Protein AF-A0A3M4SB50-F1 (afdb_monomer)

pLDDT: mean 70.74, std 11.78, range [37.56, 84.69]

Secondary structure (DSSP, 8-state):
---------GGGGGGGGEEEEEETTTTEEEEEEEEEEEETTTTTSPEEEEEEEE-TT--S--SS---

Radius of gyration: 16.86 Å; Cα contacts (8 Å, |Δi|>4): 75; chains: 1; bounding box: 40×37×39 Å

Organism: NCBI:txid251720

Nearest PDB structures (foldseek):
  8uu8-assembly1_q  TM=5.094E-01  e=2.411E+00  Listeria innocua
  3koj-assembly1_B  TM=4.634E-01  e=5.075E+00  Synechococcus elongatus PCC 6301
  7r5j-assembly1_P0  TM=3.335E-01  e=2.565E+00  Homo sapiens
  8fs6-assembly1_H  TM=2.316E-01  e=2.565E+00  Saccharomyces cerevisiae

Sequence (67 aa):
MTASTSVHSNAFNFLSYVQSGVDPRTGQYTVAITLPDVKTNGLRGPGMPLALNYNPLNRQDSGFGKL

Foldseek 3Di:
DPPPPVPPDCVVCQVVQWDWDQDPVPRWIKIKGWDFFDAPPVNPHDTDTDMDIDTPPDPDCPPPPDD

Structure (mmCIF, N/CA/C/O backbone):
data_AF-A0A3M4SB50-F1
#
_entry.id   AF-A0A3M4SB50-F1
#
loop_
_atom_site.group_PDB
_atom_site.id
_atom_site.type_symbol
_atom_site.label_atom_id
_atom_site.label_alt_id
_atom_site.label_comp_id
_atom_site.label_asym_id
_atom_site.label_entity_id
_atom_site.label_seq_id
_atom_site.pdbx_PDB_ins_code
_atom_site.Cartn_x
_atom_site.Cartn_y
_atom_site.Cartn_z
_atom_site.occupancy
_atom_site.B_iso_or_equiv
_atom_site.auth_seq_id
_atom_site.auth_comp_id
_atom_site.auth_asym_id
_atom_s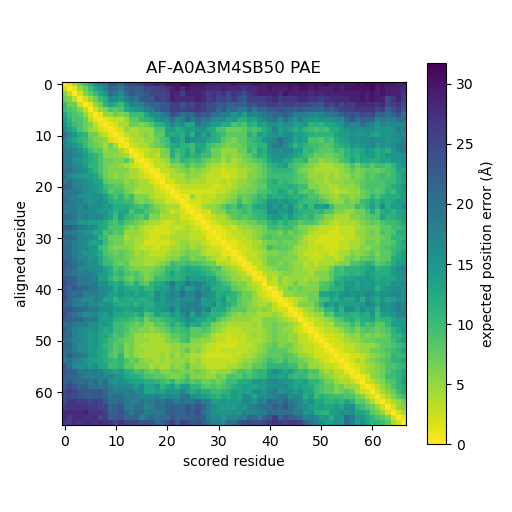ite.auth_atom_id
_atom_site.pdbx_PDB_model_num
ATOM 1 N N . MET A 1 1 ? 15.320 22.129 19.082 1.00 40.62 1 MET A N 1
ATOM 2 C CA . MET A 1 1 ? 15.424 22.205 17.611 1.00 40.62 1 MET A CA 1
ATOM 3 C C . MET A 1 1 ? 15.773 20.816 17.101 1.00 40.62 1 MET A C 1
ATOM 5 O O . MET A 1 1 ? 16.942 20.464 17.092 1.00 40.62 1 MET A O 1
ATOM 9 N N . THR A 1 2 ? 14.776 19.996 16.770 1.00 41.72 2 THR A N 1
ATOM 10 C CA . THR A 1 2 ? 15.020 18.692 16.137 1.00 41.72 2 THR A CA 1
ATOM 11 C C . THR A 1 2 ? 14.841 18.912 14.650 1.00 41.72 2 THR A C 1
ATOM 13 O O . THR A 1 2 ? 13.734 19.219 14.217 1.00 41.72 2 THR A O 1
ATOM 16 N N . ALA A 1 3 ? 15.939 18.870 13.898 1.00 51.22 3 ALA A N 1
ATOM 17 C CA . ALA A 1 3 ? 15.916 19.002 12.452 1.00 51.22 3 ALA A CA 1
ATOM 18 C C . ALA A 1 3 ? 14.986 17.924 11.882 1.00 51.22 3 ALA A C 1
ATOM 20 O O . ALA A 1 3 ? 15.329 16.744 11.861 1.00 51.22 3 ALA A O 1
ATOM 21 N N . SER A 1 4 ? 13.790 18.328 11.462 1.00 57.91 4 SER A N 1
ATOM 22 C CA . SER A 1 4 ? 12.929 17.537 10.599 1.00 57.91 4 SER A CA 1
ATOM 23 C C . SER A 1 4 ? 13.658 17.415 9.270 1.00 57.91 4 SER A C 1
ATOM 25 O O . SER A 1 4 ? 13.517 18.266 8.394 1.00 57.91 4 SER A O 1
ATOM 27 N N . THR A 1 5 ? 14.508 16.399 9.152 1.00 59.34 5 THR A N 1
ATOM 28 C CA . THR A 1 5 ? 15.023 15.953 7.868 1.00 59.34 5 THR A CA 1
ATOM 29 C C . THR A 1 5 ? 13.811 15.464 7.090 1.00 59.34 5 THR A C 1
ATOM 31 O O . THR A 1 5 ? 13.358 14.331 7.236 1.00 59.34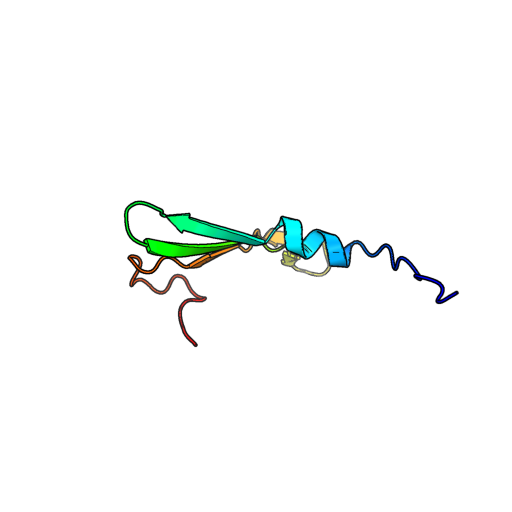 5 THR A O 1
ATOM 34 N N . SER A 1 6 ? 13.199 16.362 6.323 1.00 64.44 6 SER A N 1
ATOM 35 C CA . SER A 1 6 ? 12.145 16.016 5.388 1.00 64.44 6 SER A CA 1
ATOM 36 C C . SER A 1 6 ? 12.787 15.152 4.309 1.00 64.44 6 SER A C 1
ATOM 38 O O . SER A 1 6 ? 13.320 15.632 3.311 1.00 64.44 6 SER A O 1
ATOM 40 N N . VAL A 1 7 ? 12.834 13.845 4.562 1.00 65.81 7 VAL A N 1
ATOM 41 C CA . VAL A 1 7 ? 13.276 12.862 3.583 1.00 65.81 7 VAL A CA 1
ATOM 42 C C . VAL A 1 7 ? 12.236 12.888 2.469 1.00 65.81 7 VAL A C 1
ATOM 44 O O . VAL A 1 7 ? 11.190 12.254 2.547 1.00 65.81 7 VAL A O 1
ATOM 47 N N . HIS A 1 8 ? 12.495 13.685 1.438 1.00 61.16 8 HIS A N 1
ATOM 48 C CA . HIS A 1 8 ? 11.672 13.747 0.240 1.00 61.16 8 HIS A CA 1
ATOM 49 C C . HIS A 1 8 ? 12.046 12.556 -0.641 1.00 61.16 8 HIS A C 1
ATOM 51 O O . HIS A 1 8 ? 12.949 12.627 -1.469 1.00 61.16 8 HIS A O 1
ATOM 57 N N . SER A 1 9 ? 11.389 11.423 -0.409 1.00 62.28 9 SER A N 1
ATOM 58 C CA . SER A 1 9 ? 11.529 10.230 -1.241 1.00 62.28 9 SER A CA 1
ATOM 59 C C . SER A 1 9 ? 10.258 9.995 -2.044 1.00 62.28 9 SER A C 1
ATOM 61 O O . SER A 1 9 ? 9.154 10.057 -1.507 1.00 62.28 9 SER A O 1
ATOM 63 N N . ASN A 1 10 ? 10.407 9.624 -3.315 1.00 64.94 10 ASN A N 1
ATOM 64 C CA . ASN A 1 10 ? 9.284 9.146 -4.125 1.00 64.94 10 ASN A CA 1
ATOM 65 C C . ASN A 1 10 ? 8.664 7.852 -3.568 1.00 64.94 10 ASN A C 1
ATOM 67 O O . ASN A 1 10 ? 7.545 7.516 -3.939 1.00 64.94 10 ASN A O 1
ATOM 71 N N . ALA A 1 11 ? 9.327 7.162 -2.632 1.00 60.62 11 ALA A N 1
ATOM 72 C CA . ALA A 1 11 ? 8.712 6.073 -1.875 1.00 60.62 11 ALA A CA 1
ATOM 73 C C . ALA A 1 11 ? 7.488 6.541 -1.062 1.00 60.62 11 ALA A C 1
ATOM 75 O O . ALA A 1 11 ? 6.560 5.766 -0.863 1.00 6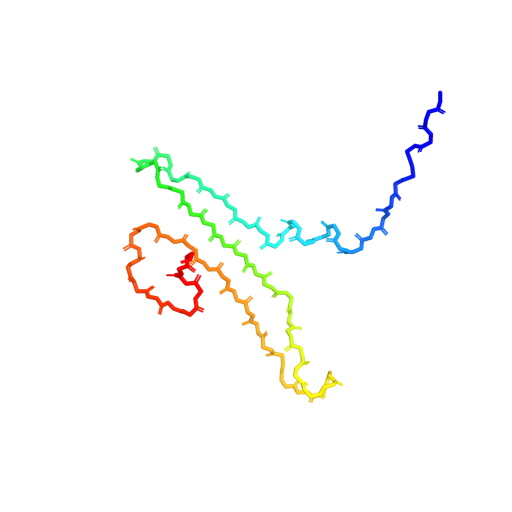0.62 11 ALA A O 1
ATOM 76 N N . PHE A 1 12 ? 7.429 7.813 -0.648 1.00 63.62 12 PHE A N 1
ATOM 77 C CA . PHE A 1 12 ? 6.270 8.362 0.064 1.00 63.62 12 PHE A CA 1
ATOM 78 C C . PHE A 1 12 ? 5.066 8.634 -0.850 1.00 63.62 12 PHE A C 1
ATOM 80 O O . PHE A 1 12 ? 3.943 8.691 -0.354 1.00 63.62 12 PHE A O 1
ATOM 87 N N . ASN A 1 13 ? 5.251 8.693 -2.178 1.00 64.94 13 ASN A N 1
ATOM 88 C CA . ASN A 1 13 ? 4.124 8.703 -3.120 1.00 64.94 13 ASN A CA 1
ATOM 89 C C . ASN A 1 13 ? 3.368 7.367 -3.138 1.00 64.94 13 ASN A C 1
ATOM 91 O O . ASN A 1 13 ? 2.249 7.332 -3.639 1.00 64.94 13 ASN A O 1
ATOM 95 N N . PHE A 1 14 ? 3.923 6.285 -2.573 1.00 69.75 14 PHE A N 1
ATOM 96 C CA . PHE A 1 14 ? 3.256 4.981 -2.495 1.00 69.75 14 PHE A CA 1
ATOM 97 C C . PHE A 1 14 ? 1.876 5.065 -1.826 1.00 69.75 14 PHE A C 1
ATOM 99 O O . PHE A 1 14 ? 0.926 4.449 -2.297 1.00 69.75 14 PHE A O 1
ATOM 106 N N . LEU A 1 15 ? 1.735 5.895 -0.786 1.00 68.88 15 LEU A N 1
ATOM 107 C CA . LEU A 1 15 ? 0.455 6.105 -0.101 1.00 68.88 15 LEU A CA 1
ATOM 108 C C . LEU A 1 15 ? -0.628 6.682 -1.022 1.00 68.88 15 LEU A C 1
ATOM 110 O O . LEU A 1 15 ? -1.795 6.362 -0.837 1.00 68.88 15 LEU A O 1
ATOM 114 N N . SER A 1 16 ? -0.262 7.464 -2.043 1.00 72.38 16 SER A N 1
ATOM 115 C CA . SER A 1 16 ? -1.225 7.975 -3.029 1.00 72.38 16 SER A CA 1
ATOM 116 C C . SER A 1 16 ? -1.843 6.870 -3.888 1.00 72.38 16 SER A C 1
ATOM 118 O O . SER A 1 16 ? -2.889 7.091 -4.493 1.00 72.38 16 SER A O 1
ATOM 120 N N . TYR A 1 17 ? -1.204 5.703 -3.962 1.00 74.12 17 TYR A N 1
ATOM 121 C CA . TYR A 1 17 ? -1.711 4.546 -4.690 1.00 74.12 17 TYR A CA 1
ATOM 122 C C . TYR A 1 17 ? -2.531 3.590 -3.816 1.00 74.12 17 TYR A C 1
ATOM 124 O O . TYR A 1 17 ? -3.083 2.614 -4.330 1.00 74.12 17 TYR A O 1
ATOM 132 N N . VAL A 1 18 ? -2.612 3.860 -2.508 1.00 81.62 18 VAL A N 1
ATOM 133 C CA . VAL A 1 18 ? -3.460 3.137 -1.560 1.00 81.62 18 VAL A CA 1
ATOM 134 C C . VAL A 1 18 ? -4.747 3.930 -1.370 1.00 81.62 18 VAL A C 1
ATOM 136 O O . VAL A 1 18 ? -4.787 4.940 -0.672 1.00 81.62 18 VAL A 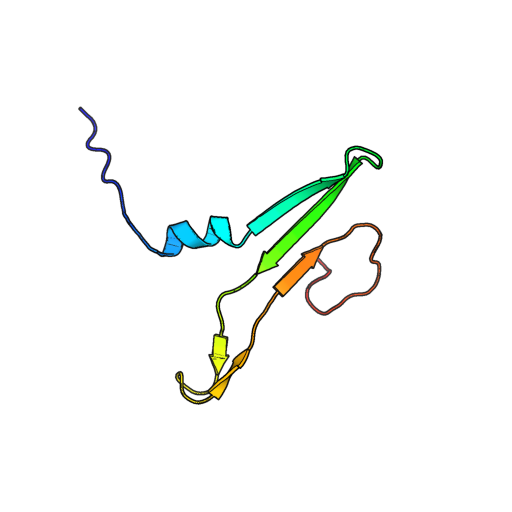O 1
ATOM 139 N N . GLN A 1 19 ? -5.824 3.450 -1.973 1.00 81.75 19 GLN A N 1
ATOM 140 C CA . GLN A 1 19 ? -7.158 3.996 -1.803 1.00 81.75 19 GLN A CA 1
ATOM 141 C C . GLN A 1 19 ? -7.962 3.058 -0.911 1.00 81.75 19 GLN A C 1
ATOM 143 O O . GLN A 1 19 ? -8.287 1.942 -1.296 1.00 81.75 19 GLN A O 1
ATOM 148 N N . SER A 1 20 ? -8.294 3.500 0.296 1.00 83.81 20 SER A N 1
ATOM 149 C CA . SER A 1 20 ? -9.180 2.748 1.183 1.00 83.81 20 SER A CA 1
ATOM 150 C C . SER A 1 20 ? -10.391 3.576 1.565 1.00 83.81 20 SER A C 1
ATOM 152 O O . SER A 1 20 ? -10.352 4.806 1.550 1.00 83.81 20 SER A O 1
ATOM 154 N N . GLY A 1 21 ? -11.481 2.892 1.879 1.00 84.25 21 GLY A N 1
ATOM 155 C CA . GLY A 1 21 ? -12.734 3.530 2.224 1.00 84.25 21 GLY A CA 1
ATOM 156 C C . GLY A 1 21 ? -13.662 2.567 2.936 1.00 84.25 21 GLY A C 1
ATOM 157 O O . GLY A 1 21 ? -13.575 1.351 2.769 1.00 84.25 21 GLY A O 1
ATOM 158 N N . VAL A 1 22 ? -14.556 3.138 3.732 1.00 84.69 22 VAL A N 1
ATOM 159 C CA . VAL A 1 22 ? -15.688 2.419 4.305 1.00 84.69 22 VAL A CA 1
ATOM 160 C C . VAL A 1 22 ? -16.925 2.897 3.569 1.00 84.69 22 VAL A C 1
ATOM 162 O O . VAL A 1 22 ? -17.169 4.101 3.519 1.00 84.69 22 VAL A O 1
ATOM 165 N N . ASP A 1 23 ? -17.699 1.981 2.995 1.00 81.69 23 ASP A N 1
ATOM 166 C CA . ASP A 1 23 ? -19.017 2.323 2.472 1.00 81.69 23 ASP A CA 1
ATOM 167 C C . ASP A 1 23 ? -19.940 2.669 3.657 1.00 81.69 23 ASP A C 1
ATOM 169 O O . ASP A 1 23 ? -20.269 1.785 4.457 1.00 81.69 23 ASP A O 1
ATOM 173 N N . PRO A 1 24 ? -20.383 3.933 3.795 1.00 77.25 24 PRO A N 1
ATOM 174 C CA . PRO A 1 24 ? -21.163 4.377 4.946 1.00 77.25 24 PRO A CA 1
ATOM 175 C C . PRO A 1 24 ? -22.546 3.719 5.038 1.00 77.25 24 PRO A C 1
ATOM 177 O O . PRO A 1 24 ? -23.173 3.787 6.092 1.00 77.25 24 PRO A O 1
ATOM 180 N N . ARG A 1 25 ? -23.045 3.087 3.967 1.00 81.38 25 ARG A N 1
ATOM 181 C CA . ARG A 1 25 ? -24.359 2.422 3.975 1.00 81.38 25 ARG A CA 1
ATOM 182 C C . ARG A 1 25 ? -24.304 0.995 4.502 1.00 81.38 25 ARG A C 1
ATOM 184 O O . ARG A 1 25 ? -25.297 0.503 5.027 1.00 81.38 25 ARG A O 1
ATOM 191 N N . THR A 1 26 ? -23.166 0.329 4.341 1.00 80.69 26 THR A N 1
ATOM 192 C CA . THR A 1 26 ? -23.003 -1.096 4.659 1.00 80.69 26 THR A CA 1
ATOM 193 C C . THR A 1 26 ? -21.960 -1.350 5.746 1.00 80.69 26 THR A C 1
ATOM 195 O O . THR A 1 26 ? -21.879 -2.463 6.258 1.00 80.69 26 THR A O 1
ATOM 198 N N . GLY A 1 27 ? -21.159 -0.341 6.103 1.00 81.75 27 GLY A N 1
ATOM 199 C CA . GLY A 1 27 ? -20.033 -0.478 7.029 1.00 81.75 27 GLY A CA 1
ATOM 200 C C . GLY A 1 27 ? -18.885 -1.312 6.458 1.00 81.75 27 GLY A C 1
ATOM 201 O O . GLY A 1 27 ? -17.994 -1.727 7.196 1.00 81.75 27 GLY A O 1
ATOM 202 N N . GLN A 1 28 ? -18.903 -1.593 5.155 1.00 81.75 28 GLN A N 1
ATOM 203 C CA . GLN A 1 28 ? -17.923 -2.464 4.527 1.00 81.75 28 GLN A CA 1
ATOM 204 C C . GLN A 1 28 ? -16.640 -1.710 4.234 1.00 81.75 28 GLN A C 1
ATOM 206 O O . GLN A 1 28 ? -16.650 -0.663 3.588 1.00 81.75 28 GLN A O 1
ATOM 211 N N . TYR A 1 29 ? -15.528 -2.281 4.679 1.00 82.44 29 TYR A N 1
ATOM 212 C CA . TYR A 1 29 ? -14.208 -1.776 4.354 1.00 82.44 29 TYR A CA 1
ATOM 213 C C . TYR A 1 29 ? -13.751 -2.315 3.002 1.00 82.44 29 TYR A C 1
ATOM 215 O O . TYR A 1 29 ? -13.678 -3.526 2.800 1.00 82.44 29 TYR A O 1
ATOM 223 N N . THR A 1 30 ? -13.392 -1.410 2.104 1.00 82.44 30 THR A N 1
ATOM 224 C CA . THR A 1 30 ? -12.767 -1.723 0.820 1.00 82.44 30 THR A CA 1
ATOM 225 C C . THR A 1 30 ? -11.397 -1.071 0.759 1.00 82.44 30 THR A C 1
ATOM 227 O O . THR A 1 30 ? -11.227 0.070 1.197 1.00 82.44 30 THR A O 1
ATOM 230 N N . VAL A 1 31 ? -10.420 -1.774 0.196 1.00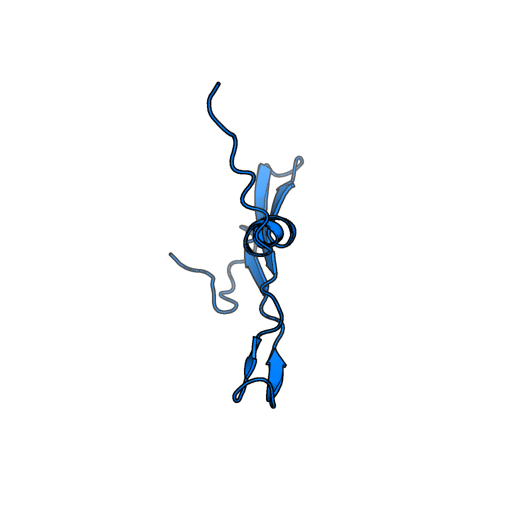 82.50 31 VAL A N 1
ATOM 231 C CA . VAL A 1 31 ? -9.094 -1.209 -0.065 1.00 82.50 31 VAL A CA 1
ATOM 232 C C . VAL A 1 31 ? -8.613 -1.619 -1.444 1.00 82.50 31 VAL A C 1
ATOM 234 O O . VAL A 1 31 ? -8.731 -2.774 -1.836 1.00 82.50 31 VAL A O 1
ATOM 237 N N . ALA A 1 32 ? -8.081 -0.651 -2.170 1.00 82.69 32 ALA A N 1
ATOM 238 C CA . ALA A 1 32 ? -7.479 -0.778 -3.478 1.00 82.69 32 ALA A CA 1
ATOM 239 C C . ALA A 1 32 ? -6.040 -0.258 -3.393 1.00 82.69 32 ALA A C 1
ATOM 241 O O . ALA A 1 32 ? -5.795 0.850 -2.924 1.00 82.69 32 ALA A O 1
ATOM 242 N N . ILE A 1 33 ? -5.079 -1.060 -3.828 1.00 83.00 33 ILE A N 1
ATOM 243 C CA . ILE A 1 33 ? -3.660 -0.719 -3.876 1.00 83.00 33 ILE A CA 1
ATOM 244 C C . ILE A 1 33 ? -3.221 -0.903 -5.317 1.00 83.00 33 ILE A C 1
ATOM 246 O O . ILE A 1 33 ? -3.190 -2.025 -5.818 1.00 83.00 33 ILE A O 1
ATOM 250 N N . THR A 1 34 ? -2.876 0.188 -5.989 1.00 81.44 34 THR A N 1
ATOM 251 C CA . THR A 1 34 ? -2.337 0.122 -7.350 1.00 81.44 34 THR A CA 1
ATOM 252 C C . THR A 1 34 ? -0.819 0.132 -7.279 1.00 81.44 34 THR A C 1
ATOM 254 O O . THR A 1 34 ? -0.210 1.102 -6.846 1.00 81.44 34 THR A O 1
ATOM 257 N N . LEU A 1 35 ? -0.170 -0.953 -7.671 1.00 77.88 35 LEU A N 1
ATOM 258 C CA . LEU A 1 35 ? 1.280 -0.971 -7.753 1.00 77.88 35 LEU A CA 1
ATOM 259 C C . LEU A 1 35 ? 1.731 -0.218 -9.013 1.00 77.88 35 LEU A C 1
ATOM 261 O O . LEU A 1 35 ? 1.057 -0.279 -10.047 1.00 77.88 35 LEU A O 1
ATOM 265 N N . PRO A 1 36 ? 2.875 0.485 -8.949 1.00 74.94 36 PRO A N 1
ATOM 266 C CA . PRO A 1 36 ? 3.470 1.086 -10.132 1.00 74.94 36 PRO A CA 1
ATOM 267 C C . PRO A 1 36 ? 3.783 0.009 -11.174 1.00 74.94 36 PRO A C 1
ATOM 269 O O . PRO A 1 36 ? 4.082 -1.133 -10.823 1.00 74.94 36 PRO A O 1
ATOM 272 N N . ASP A 1 37 ? 3.735 0.397 -12.450 1.00 74.56 37 ASP A N 1
ATOM 273 C CA . ASP A 1 37 ? 3.959 -0.494 -13.588 1.00 74.56 37 ASP A CA 1
ATOM 274 C C . ASP A 1 37 ? 5.243 -1.312 -13.416 1.00 74.56 37 ASP A C 1
ATOM 276 O O . ASP A 1 37 ? 6.363 -0.786 -13.463 1.00 74.56 37 ASP A O 1
ATOM 280 N N . VAL A 1 38 ? 5.083 -2.622 -13.233 1.00 71.12 38 VAL A N 1
ATOM 281 C CA . VAL A 1 38 ? 6.226 -3.519 -13.128 1.00 71.12 38 VAL A CA 1
ATOM 282 C C . VAL A 1 38 ? 6.664 -3.844 -14.541 1.00 71.12 38 VAL A C 1
ATOM 284 O O . VAL A 1 38 ? 6.014 -4.596 -15.269 1.00 71.12 38 VAL A O 1
ATOM 287 N N . LYS A 1 39 ? 7.785 -3.254 -14.952 1.00 72.38 39 LYS A N 1
ATOM 288 C CA . LYS A 1 39 ? 8.389 -3.582 -16.239 1.00 72.38 39 LYS A CA 1
ATOM 289 C C . LYS A 1 39 ? 9.187 -4.870 -16.112 1.00 72.38 39 LYS A C 1
ATOM 291 O O . LYS A 1 39 ? 10.242 -4.919 -15.478 1.00 72.38 39 LYS A O 1
ATOM 296 N N . THR A 1 40 ? 8.677 -5.915 -16.743 1.00 70.12 40 THR A N 1
ATOM 297 C CA . THR A 1 40 ? 9.340 -7.219 -16.822 1.00 70.12 40 THR A CA 1
ATOM 298 C C . THR A 1 40 ? 10.592 -7.146 -17.710 1.00 70.12 40 THR A C 1
ATOM 300 O O . THR A 1 40 ? 10.802 -6.170 -18.433 1.00 70.12 40 THR A O 1
ATOM 303 N N . ASN A 1 41 ? 11.465 -8.157 -17.646 1.00 77.31 41 ASN A N 1
ATOM 304 C CA . ASN A 1 41 ? 12.647 -8.267 -18.517 1.00 77.31 41 ASN A CA 1
ATOM 305 C C . ASN A 1 41 ? 13.598 -7.043 -18.470 1.00 77.31 41 ASN A C 1
ATOM 307 O O . ASN A 1 41 ? 13.965 -6.481 -19.502 1.00 77.31 41 ASN A O 1
ATOM 311 N N . GLY A 1 42 ? 13.957 -6.575 -17.269 1.00 76.38 42 GLY A N 1
ATOM 312 C CA . GLY A 1 42 ? 14.931 -5.487 -17.097 1.00 76.38 42 GLY A CA 1
ATOM 313 C C . GLY A 1 42 ? 14.501 -4.159 -17.730 1.00 76.38 42 GLY A C 1
ATOM 314 O O . GLY A 1 42 ? 15.286 -3.539 -18.441 1.00 76.38 42 GLY A O 1
ATOM 315 N N . LEU A 1 43 ? 13.251 -3.737 -17.498 1.00 72.12 43 LEU A N 1
ATOM 316 C CA . LEU A 1 43 ? 12.631 -2.527 -18.065 1.00 72.12 43 LEU A CA 1
ATOM 317 C C . LEU A 1 43 ? 12.306 -2.578 -19.571 1.00 72.12 43 LEU A C 1
ATOM 319 O O . LEU A 1 43 ? 11.834 -1.581 -20.120 1.00 72.12 43 LEU A O 1
ATOM 323 N N . ARG A 1 44 ? 12.531 -3.716 -20.240 1.00 77.62 44 ARG A N 1
ATOM 324 C CA . ARG A 1 44 ? 12.313 -3.884 -21.691 1.00 77.62 44 ARG A CA 1
ATOM 325 C C . ARG A 1 44 ? 11.048 -4.663 -22.047 1.00 77.62 44 ARG A C 1
ATOM 327 O O . ARG A 1 44 ? 10.718 -4.773 -23.223 1.00 77.62 44 ARG A O 1
ATOM 334 N N . GLY A 1 45 ? 10.371 -5.237 -21.060 1.00 77.00 45 GLY A N 1
ATOM 335 C CA . GLY A 1 45 ? 9.100 -5.926 -21.236 1.00 77.00 45 GLY A CA 1
ATOM 336 C C . GLY A 1 45 ? 7.897 -4.977 -21.210 1.00 77.00 45 GLY A C 1
ATOM 337 O O . GLY A 1 45 ? 8.035 -3.797 -20.861 1.00 77.00 45 GLY A O 1
ATOM 338 N N . PRO A 1 46 ? 6.704 -5.487 -21.562 1.00 73.94 46 PRO A N 1
ATOM 339 C CA . PRO A 1 46 ? 5.461 -4.750 -21.378 1.00 73.94 46 PRO A CA 1
ATOM 340 C C . PRO A 1 46 ? 5.29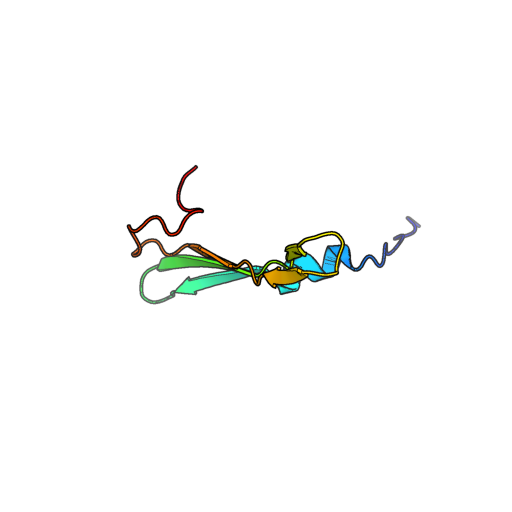3 -4.370 -19.901 1.00 73.94 46 PRO A C 1
ATOM 342 O O . PRO A 1 46 ? 5.687 -5.125 -19.004 1.00 73.94 46 PRO A O 1
ATOM 345 N N . GLY A 1 47 ? 4.746 -3.177 -19.661 1.00 77.00 47 GLY A N 1
ATOM 346 C CA . GLY A 1 47 ? 4.334 -2.767 -18.321 1.00 77.00 47 GLY A CA 1
ATOM 347 C C . GLY A 1 47 ? 3.186 -3.657 -17.866 1.00 77.00 47 GLY A C 1
ATOM 348 O O . GLY A 1 47 ? 2.222 -3.842 -18.613 1.00 77.00 47 GLY A O 1
ATOM 349 N N . MET A 1 48 ? 3.336 -4.273 -16.697 1.00 73.06 48 MET A N 1
ATOM 350 C CA . MET A 1 48 ? 2.263 -5.022 -16.068 1.00 73.06 48 MET A CA 1
ATOM 351 C C . MET A 1 48 ? 1.674 -4.168 -14.939 1.00 73.06 48 MET A C 1
ATOM 353 O O . MET A 1 48 ? 2.306 -4.058 -13.879 1.00 73.06 48 MET A O 1
ATOM 357 N N . PRO A 1 49 ? 0.477 -3.584 -15.131 1.00 74.56 49 PRO A N 1
ATOM 358 C CA . PRO A 1 49 ? -0.217 -2.900 -14.056 1.00 74.56 49 PRO A CA 1
ATOM 359 C C . PRO A 1 49 ? -0.729 -3.950 -13.068 1.00 74.56 49 PRO A C 1
ATOM 361 O O . PRO A 1 49 ? -1.519 -4.829 -13.416 1.00 74.56 49 PRO A O 1
ATOM 364 N N . LEU A 1 50 ? -0.256 -3.874 -11.828 1.00 75.50 50 LEU A N 1
ATOM 365 C CA . LEU A 1 50 ? -0.663 -4.761 -10.742 1.00 75.50 50 LEU A CA 1
ATOM 366 C C . LEU A 1 50 ? -1.568 -3.976 -9.798 1.00 75.50 50 LEU A C 1
ATOM 368 O O . LEU A 1 50 ? -1.180 -2.922 -9.308 1.00 75.50 50 LEU A O 1
ATOM 372 N N . ALA A 1 51 ? -2.769 -4.480 -9.531 1.00 79.25 51 ALA A N 1
ATOM 373 C CA . ALA A 1 51 ? -3.695 -3.855 -8.595 1.00 79.25 51 ALA A CA 1
ATOM 374 C C . ALA A 1 51 ? -4.246 -4.897 -7.621 1.00 79.25 51 ALA A C 1
ATOM 376 O O . ALA A 1 51 ? -4.767 -5.934 -8.029 1.00 79.25 51 ALA A O 1
ATOM 377 N N . LEU A 1 52 ? -4.141 -4.600 -6.330 1.00 78.69 52 LEU A N 1
ATOM 378 C CA . LEU A 1 52 ? -4.697 -5.392 -5.242 1.00 78.69 52 LEU A CA 1
ATOM 379 C C . LEU A 1 52 ? -5.998 -4.737 -4.816 1.00 78.69 52 LEU A C 1
ATOM 381 O O . LEU A 1 52 ? -5.991 -3.577 -4.425 1.00 78.69 52 LEU A O 1
ATOM 385 N N . ASN A 1 53 ? -7.108 -5.461 -4.875 1.00 79.00 53 ASN A N 1
ATOM 386 C CA . ASN A 1 53 ? -8.398 -4.936 -4.450 1.00 79.00 53 ASN A CA 1
ATOM 387 C C . ASN A 1 53 ? -9.037 -5.913 -3.474 1.00 79.00 53 ASN A C 1
ATOM 389 O O . ASN A 1 53 ? -9.175 -7.097 -3.772 1.00 79.00 53 ASN A O 1
ATOM 393 N N . TYR A 1 54 ? -9.450 -5.401 -2.325 1.00 79.19 54 TYR A N 1
ATOM 394 C CA . TYR A 1 54 ? -10.186 -6.133 -1.316 1.00 79.19 54 TYR A CA 1
ATOM 395 C C . TYR A 1 54 ? -11.600 -5.573 -1.206 1.00 79.19 54 TYR A C 1
ATOM 397 O O . TYR A 1 54 ? -11.803 -4.373 -0.998 1.00 79.19 54 TYR A O 1
ATOM 405 N N . ASN A 1 55 ? -12.574 -6.472 -1.319 1.00 79.31 55 ASN A N 1
ATOM 406 C CA . ASN A 1 55 ? -13.983 -6.196 -1.096 1.00 79.31 55 ASN A CA 1
ATOM 407 C C . ASN A 1 55 ? -14.579 -7.374 -0.307 1.00 79.31 55 ASN A C 1
ATOM 409 O O . ASN A 1 55 ? -14.496 -8.503 -0.790 1.00 79.31 55 ASN A O 1
ATOM 413 N N . PRO A 1 56 ? -15.203 -7.147 0.861 1.00 74.12 56 PRO A N 1
ATOM 414 C CA . PRO A 1 56 ? -15.754 -8.213 1.698 1.00 74.12 56 PRO A CA 1
ATOM 415 C C . PRO A 1 56 ? -16.910 -8.983 1.040 1.00 74.12 56 PRO A C 1
ATOM 417 O O . PRO A 1 56 ? -17.207 -10.103 1.449 1.00 74.12 56 PRO A O 1
ATOM 420 N N . LEU A 1 57 ? -17.555 -8.421 0.012 1.00 77.75 57 LEU A N 1
ATOM 421 C CA . LEU A 1 57 ? -18.561 -9.123 -0.793 1.00 77.75 57 LEU A CA 1
ATOM 422 C C . LEU A 1 57 ? -17.939 -10.018 -1.864 1.00 77.75 57 LEU A C 1
ATOM 424 O O . LEU A 1 57 ? -18.606 -10.918 -2.376 1.00 77.75 57 LEU A O 1
ATOM 428 N N . ASN A 1 58 ? -16.673 -9.784 -2.210 1.00 72.12 58 ASN A N 1
ATOM 429 C CA . ASN A 1 58 ? -15.972 -10.606 -3.173 1.00 72.12 58 ASN A CA 1
ATOM 430 C C . ASN A 1 58 ? -15.349 -11.815 -2.469 1.00 72.12 58 ASN A C 1
ATOM 432 O O . ASN A 1 58 ? -14.368 -11.703 -1.739 1.00 72.12 58 ASN A O 1
ATOM 436 N N . ARG A 1 59 ? -15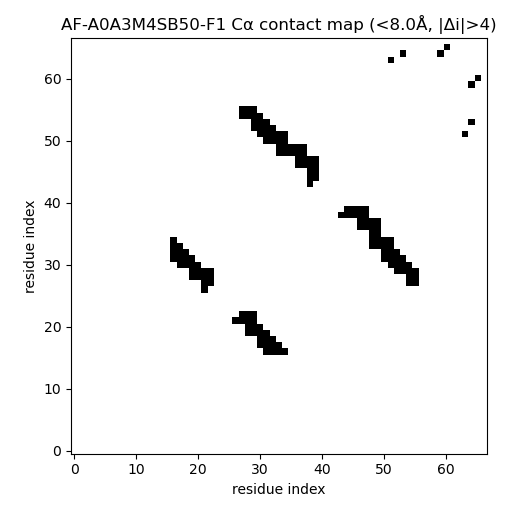.935 -12.990 -2.706 1.00 67.25 59 ARG A N 1
ATOM 437 C CA . ARG A 1 59 ? -15.412 -14.275 -2.224 1.00 67.25 59 ARG A CA 1
ATOM 438 C C . ARG A 1 59 ? -14.467 -14.943 -3.225 1.00 67.25 59 ARG A C 1
ATOM 440 O O . ARG A 1 59 ? -13.931 -16.005 -2.917 1.00 67.25 59 ARG A O 1
ATOM 447 N N . GLN A 1 60 ? -14.334 -14.389 -4.433 1.00 63.41 60 GLN A N 1
ATOM 448 C CA . GLN A 1 60 ? -13.420 -14.920 -5.434 1.00 63.41 60 GLN A CA 1
ATOM 449 C C . GLN A 1 60 ? -12.005 -14.441 -5.146 1.00 63.41 60 GLN A C 1
ATOM 451 O O . GLN A 1 60 ? -11.750 -13.247 -4.984 1.00 63.41 60 GLN A O 1
ATOM 456 N N . ASP A 1 61 ? -11.092 -15.402 -5.102 1.00 58.66 61 ASP A N 1
ATOM 457 C CA . ASP A 1 61 ? -9.672 -15.128 -5.010 1.00 58.66 61 ASP A CA 1
ATOM 458 C C . ASP A 1 61 ? -9.148 -14.761 -6.400 1.00 58.66 61 ASP A C 1
ATOM 460 O O . ASP A 1 61 ? -8.963 -15.616 -7.265 1.00 58.66 61 ASP A O 1
ATOM 464 N N . SER A 1 62 ? -8.942 -13.465 -6.620 1.00 63.31 62 SER A N 1
ATOM 465 C CA . SER A 1 62 ? -8.315 -12.947 -7.839 1.00 63.31 62 SER A CA 1
ATOM 466 C C . SER A 1 62 ? -6.780 -12.912 -7.745 1.00 63.31 62 SER A C 1
ATOM 468 O O . SER A 1 62 ? -6.144 -12.183 -8.501 1.00 63.31 62 SER A O 1
ATOM 470 N N . GLY A 1 63 ? -6.176 -13.682 -6.828 1.00 55.25 63 GLY A N 1
ATOM 471 C CA . GLY A 1 63 ? -4.728 -13.912 -6.749 1.00 55.25 63 GLY A CA 1
ATOM 472 C C . GLY A 1 63 ? -4.005 -13.210 -5.597 1.00 55.25 63 GLY A C 1
ATOM 473 O O . GLY A 1 63 ? -2.793 -13.355 -5.472 1.00 55.25 63 GLY A O 1
ATOM 474 N N . PHE A 1 64 ? -4.722 -12.471 -4.747 1.00 54.09 64 PHE A N 1
ATOM 475 C CA . PHE A 1 64 ? -4.155 -11.785 -3.574 1.00 54.09 64 PHE A CA 1
ATOM 476 C C . PHE A 1 64 ? -5.066 -11.856 -2.337 1.00 54.09 64 PHE A C 1
ATOM 478 O O . PHE A 1 64 ? -4.862 -11.137 -1.360 1.00 54.09 64 PHE A O 1
ATOM 485 N N . GLY A 1 65 ? -6.105 -12.695 -2.388 1.00 45.91 65 GLY A N 1
ATOM 486 C CA . GLY A 1 65 ? -7.172 -12.762 -1.399 1.00 45.91 65 GLY A CA 1
ATOM 487 C C . GLY A 1 65 ? -7.019 -13.917 -0.417 1.00 45.91 65 GLY A C 1
ATOM 488 O O . GLY A 1 65 ? -7.943 -14.715 -0.292 1.00 45.91 65 GLY A O 1
ATOM 489 N N . LYS A 1 66 ? -5.900 -14.004 0.311 1.00 37.56 66 LYS A N 1
ATOM 490 C CA . LYS A 1 66 ? -5.870 -14.660 1.628 1.00 37.56 66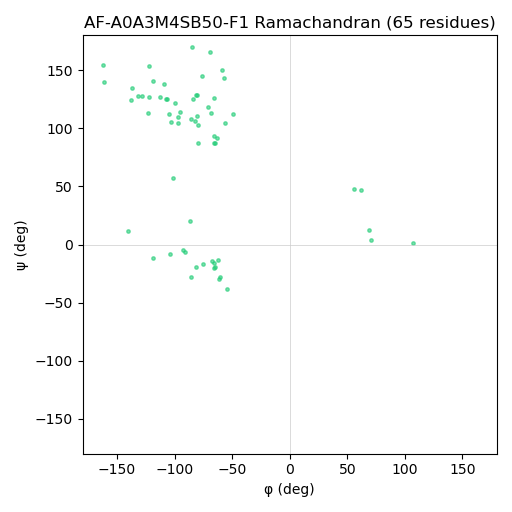 LYS A CA 1
ATOM 491 C C . LYS A 1 66 ? -4.650 -14.240 2.450 1.00 37.56 66 LYS A C 1
ATOM 493 O O . LYS A 1 66 ? -3.555 -14.112 1.910 1.00 37.56 66 LYS A O 1
ATOM 498 N N . LEU A 1 67 ? -4.894 -14.037 3.748 1.00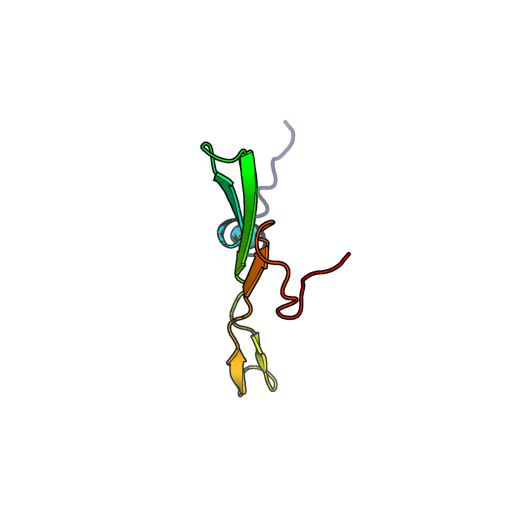 40.22 67 LEU A N 1
ATOM 499 C CA . LEU A 1 67 ? -3.889 -14.089 4.815 1.00 40.22 67 LEU A CA 1
ATOM 500 C C . LEU A 1 67 ? -3.276 -15.491 4.898 1.00 40.22 67 LEU A C 1
ATOM 502 O O . LEU A 1 67 ? -4.053 -16.466 4.735 1.00 40.22 67 LEU A O 1
#

Solvent-accessible surface area (backbone atoms only — not comparable to full-atom values): 4438 Å² total; per-residue (Å²): 138,80,84,78,76,76,78,87,48,79,74,67,55,53,58,78,35,50,50,68,50,63,44,88,91,76,70,46,62,34,40,36,36,51,49,75,64,46,42,40,77,88,69,72,38,71,69,44,77,44,72,51,74,48,46,85,88,59,84,71,68,88,81,78,72,72,136

Mean predicted aligned error: 11.38 Å